Protein AF-V9W967-F1 (afdb_monomer_lite)

InterPro domains:
  IPR006480 Bacteriophage holin family [PF05105] (1-107)
  IPR006480 Bacteriophage holin family [TIGR01593] (2-116)

pLDDT: mean 87.38, std 14.36, range [38.62, 98.0]

Organism: NCBI:txid697284

Sequence (117 aa):
MFGGWPMLLQVLLVLVVVDYATGLMAAGTQGKLESNVGLKGIARKVFIFFIVAVAHQIDLILGNQHMIRDATLFFYVANELLSIIENGGRLGVPLSNVIKQAVGVLKGKSEGGNKNE

Foldseek 3Di:
DPPD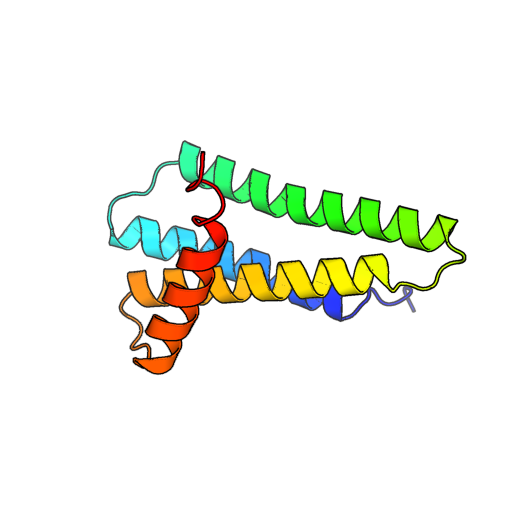DPPLVVLLVVLLVLLLVLVQVLCVVVVNDDPVVSVVSVVVSVVLVVVLVVQQVVCVVVVNPCPSSVVSSVVSSVVSVLSNVVSCVSVVNDDDPVNVVVSVVVVCVVPVPDDDD

Structure (mmCIF, N/CA/C/O backbone):
data_AF-V9W967-F1
#
_entry.id   AF-V9W967-F1
#
loop_
_atom_site.group_PDB
_atom_site.id
_atom_site.type_symbol
_atom_site.label_atom_id
_atom_site.label_alt_id
_atom_site.label_comp_id
_atom_site.label_asym_id
_atom_site.label_entity_id
_atom_site.label_seq_id
_atom_site.pdbx_PDB_ins_code
_atom_site.Cartn_x
_atom_site.Cartn_y
_atom_site.Cartn_z
_atom_site.occupancy
_atom_site.B_iso_or_equiv
_atom_site.auth_seq_id
_atom_site.auth_comp_id
_atom_site.auth_asym_id
_atom_site.auth_atom_id
_atom_site.pdbx_PDB_model_num
ATOM 1 N N . MET A 1 1 ? 5.145 -25.659 -18.500 1.00 39.34 1 MET A N 1
ATOM 2 C CA . MET A 1 1 ? 4.552 -25.207 -17.221 1.00 39.34 1 MET A CA 1
ATOM 3 C C . MET A 1 1 ? 4.378 -23.709 -17.365 1.00 39.34 1 MET A C 1
ATOM 5 O O . MET A 1 1 ? 5.351 -23.088 -17.772 1.00 39.34 1 MET A O 1
ATOM 9 N N . PHE A 1 2 ? 3.165 -23.162 -17.221 1.00 46.31 2 PHE A N 1
ATOM 10 C CA . PHE A 1 2 ? 2.896 -21.735 -17.466 1.00 46.31 2 PHE A CA 1
ATOM 11 C C . PHE A 1 2 ? 4.002 -20.878 -16.841 1.00 46.31 2 PHE A C 1
ATOM 13 O O . PHE A 1 2 ? 4.293 -21.059 -15.660 1.00 46.31 2 PHE A O 1
ATOM 20 N N . GLY A 1 3 ? 4.660 -20.042 -17.655 1.00 47.25 3 GLY A N 1
ATOM 21 C CA . GLY A 1 3 ? 5.761 -19.183 -17.222 1.00 47.25 3 GLY A CA 1
ATOM 22 C C . GLY A 1 3 ? 5.371 -18.479 -15.929 1.00 47.25 3 GLY A C 1
ATOM 23 O O . GLY A 1 3 ? 4.398 -17.725 -15.902 1.00 47.25 3 GLY A O 1
ATOM 24 N N . GLY A 1 4 ? 6.050 -18.844 -14.841 1.00 61.44 4 GLY A N 1
ATOM 25 C CA . GLY A 1 4 ? 5.648 -18.473 -13.493 1.00 61.44 4 GLY A CA 1
ATOM 26 C C . GLY A 1 4 ? 5.624 -16.960 -13.345 1.00 61.44 4 GLY A C 1
ATOM 27 O O . GLY A 1 4 ? 6.577 -16.276 -13.713 1.00 61.44 4 GLY A O 1
ATOM 28 N N . TRP A 1 5 ? 4.523 -16.437 -12.814 1.00 69.00 5 TRP A N 1
ATOM 29 C CA . TRP A 1 5 ? 4.432 -15.023 -12.474 1.00 69.00 5 TRP A CA 1
ATOM 30 C C . TRP A 1 5 ? 5.510 -14.685 -11.436 1.00 69.00 5 TRP A C 1
ATOM 32 O O . TRP A 1 5 ? 5.794 -15.529 -10.579 1.00 69.00 5 TRP A O 1
ATOM 42 N N . PRO A 1 6 ? 6.088 -13.469 -11.460 1.00 82.38 6 PRO A N 1
ATOM 43 C CA . PRO A 1 6 ? 7.054 -13.063 -10.448 1.00 82.38 6 PRO A CA 1
ATOM 44 C C . PRO A 1 6 ? 6.459 -13.240 -9.047 1.00 82.38 6 PRO A C 1
ATOM 46 O O . PRO A 1 6 ? 5.371 -12.733 -8.767 1.00 82.38 6 PRO A O 1
ATOM 49 N N . MET A 1 7 ? 7.174 -13.934 -8.157 1.00 89.31 7 MET A N 1
ATOM 50 C CA . MET A 1 7 ? 6.733 -14.172 -6.774 1.00 89.31 7 MET A CA 1
ATOM 51 C C . MET A 1 7 ? 6.345 -12.864 -6.069 1.00 89.31 7 MET A C 1
ATOM 53 O O . MET A 1 7 ? 5.350 -12.809 -5.354 1.00 89.31 7 MET A O 1
ATOM 57 N N . LEU A 1 8 ? 7.076 -11.781 -6.341 1.00 89.50 8 LEU A N 1
ATOM 58 C CA . LEU A 1 8 ? 6.824 -10.467 -5.758 1.00 89.50 8 LEU A CA 1
ATOM 59 C C . LEU A 1 8 ? 5.469 -9.864 -6.182 1.00 89.50 8 LEU A C 1
ATOM 61 O O . LEU A 1 8 ? 4.802 -9.218 -5.377 1.00 89.50 8 LEU A O 1
ATOM 65 N N . LEU A 1 9 ? 5.014 -10.133 -7.411 1.00 93.69 9 LEU A N 1
ATOM 66 C CA . LEU A 1 9 ? 3.692 -9.716 -7.887 1.00 93.69 9 LEU A CA 1
ATOM 67 C C . LEU A 1 9 ? 2.569 -10.502 -7.186 1.00 93.69 9 LEU A C 1
ATOM 69 O O . LEU A 1 9 ? 1.531 -9.928 -6.864 1.00 93.69 9 LEU A O 1
ATOM 73 N N . GLN A 1 10 ? 2.788 -11.791 -6.897 1.00 94.19 10 GLN A N 1
ATOM 74 C CA . GLN A 1 10 ? 1.845 -12.602 -6.114 1.00 94.19 10 GLN A CA 1
ATOM 75 C C . GLN A 1 10 ? 1.745 -12.107 -4.667 1.00 94.19 10 GLN A C 1
ATOM 77 O O . GLN A 1 10 ? 0.643 -11.966 -4.143 1.00 94.19 10 GLN A O 1
ATOM 82 N N . VAL A 1 11 ? 2.884 -11.791 -4.041 1.00 95.25 11 VAL A N 1
ATOM 83 C CA . VAL A 1 11 ? 2.924 -11.203 -2.693 1.00 95.25 11 VAL A CA 1
ATOM 84 C C . VAL A 1 11 ? 2.154 -9.886 -2.660 1.00 95.25 11 VAL A C 1
ATOM 86 O O . VAL A 1 11 ? 1.311 -9.702 -1.785 1.00 95.25 11 VAL A O 1
ATOM 89 N N . LEU A 1 12 ? 2.382 -8.997 -3.634 1.00 96.19 12 LEU A N 1
ATOM 90 C CA . LEU A 1 12 ? 1.647 -7.737 -3.718 1.00 96.19 12 LEU A CA 1
ATOM 91 C C . LEU A 1 12 ? 0.135 -7.968 -3.841 1.00 96.19 12 LEU A C 1
ATOM 93 O O . LEU A 1 12 ? -0.637 -7.309 -3.151 1.00 96.19 12 LEU A O 1
ATOM 97 N N . LEU A 1 13 ? -0.292 -8.922 -4.672 1.00 96.50 13 LEU A N 1
ATOM 98 C CA . LEU A 1 13 ? -1.709 -9.254 -4.822 1.00 96.50 13 LEU A CA 1
ATOM 99 C C . LEU A 1 13 ? -2.339 -9.713 -3.502 1.00 96.50 13 LEU A C 1
ATOM 101 O O . LEU A 1 13 ? -3.408 -9.225 -3.136 1.00 96.50 13 LEU A O 1
ATOM 105 N N . VAL A 1 14 ? -1.672 -10.611 -2.773 1.00 97.25 14 VAL A N 1
ATOM 106 C CA . VAL A 1 14 ? -2.148 -11.073 -1.461 1.00 97.25 14 VAL A CA 1
ATOM 107 C C . VAL A 1 14 ? -2.256 -9.904 -0.485 1.00 97.25 14 VAL A C 1
ATOM 109 O O . VAL A 1 14 ? -3.280 -9.764 0.181 1.00 97.25 14 VAL A O 1
ATOM 112 N N . LEU A 1 15 ? -1.242 -9.036 -0.428 1.00 97.31 15 LEU A N 1
ATOM 113 C CA . LEU A 1 15 ? -1.252 -7.878 0.466 1.00 97.31 15 LEU A CA 1
ATOM 114 C C . LEU A 1 15 ? -2.380 -6.901 0.141 1.00 97.31 15 LEU A C 1
ATOM 116 O O . LEU A 1 15 ? -3.080 -6.490 1.056 1.00 97.31 15 LEU A O 1
ATOM 120 N N . VAL A 1 16 ? -2.624 -6.600 -1.136 1.00 97.56 16 VAL A N 1
ATOM 121 C CA . VAL A 1 16 ? -3.740 -5.740 -1.560 1.00 97.56 16 VAL A CA 1
ATOM 122 C C . VAL A 1 16 ? -5.095 -6.303 -1.116 1.00 97.56 16 VAL A C 1
ATOM 124 O O . VAL A 1 16 ? -5.959 -5.557 -0.650 1.00 97.56 16 VAL A O 1
ATOM 127 N N . VAL A 1 17 ? -5.297 -7.619 -1.249 1.00 97.25 17 VAL A N 1
ATOM 128 C CA . VAL A 1 17 ? -6.546 -8.278 -0.831 1.00 97.25 17 VAL A CA 1
ATOM 129 C C . VAL A 1 17 ? -6.713 -8.213 0.687 1.00 97.25 17 VAL A C 1
ATOM 131 O O . VAL A 1 17 ? -7.787 -7.852 1.173 1.00 97.25 17 VAL A O 1
ATOM 134 N N . VAL A 1 18 ? -5.655 -8.528 1.439 1.00 97.69 18 VAL A N 1
ATOM 135 C CA . VAL A 1 18 ? -5.656 -8.455 2.907 1.00 97.69 18 VAL A CA 1
ATOM 136 C C . VAL A 1 18 ? -5.881 -7.020 3.380 1.00 97.69 18 VAL A C 1
ATOM 138 O O . VAL A 1 18 ? -6.683 -6.791 4.285 1.00 97.69 18 VAL A O 1
ATOM 141 N N . ASP A 1 19 ? -5.226 -6.044 2.761 1.00 96.75 19 ASP A N 1
ATOM 142 C CA . ASP A 1 19 ? -5.393 -4.636 3.096 1.00 96.75 19 ASP A CA 1
ATOM 143 C C . ASP A 1 19 ? -6.834 -4.174 2.885 1.00 96.75 19 ASP A C 1
ATOM 145 O O . ASP A 1 19 ? -7.440 -3.595 3.784 1.00 96.75 19 ASP A O 1
ATOM 149 N N . TYR A 1 20 ? -7.428 -4.501 1.737 1.00 95.19 20 TYR A N 1
ATOM 150 C CA . TYR A 1 20 ? -8.815 -4.141 1.470 1.00 95.19 20 TYR A CA 1
ATOM 151 C C . TYR A 1 20 ? -9.780 -4.794 2.470 1.00 95.19 20 TYR A C 1
ATOM 153 O O . TYR A 1 20 ? -10.647 -4.117 3.027 1.00 95.19 20 TYR A O 1
ATOM 161 N N . ALA A 1 21 ? -9.604 -6.088 2.756 1.00 95.94 21 ALA A N 1
ATOM 162 C CA . ALA A 1 21 ? -10.433 -6.800 3.725 1.00 95.94 21 ALA A CA 1
ATOM 163 C C . ALA A 1 21 ? -10.305 -6.204 5.138 1.00 95.94 21 ALA A C 1
ATOM 165 O O . ALA A 1 21 ? -11.312 -5.939 5.796 1.00 95.94 21 ALA A O 1
ATOM 166 N N . THR A 1 22 ? -9.078 -5.944 5.599 1.00 96.31 22 THR A N 1
ATOM 167 C CA . THR A 1 22 ? -8.826 -5.322 6.910 1.00 96.31 22 THR A CA 1
ATOM 168 C C . THR A 1 22 ? -9.335 -3.887 6.978 1.00 96.31 22 THR A C 1
ATOM 170 O O . THR A 1 22 ? -9.885 -3.492 8.005 1.00 96.31 22 THR A O 1
ATOM 173 N N . GLY A 1 23 ? -9.254 -3.131 5.883 1.00 94.75 23 GLY A N 1
ATOM 174 C CA . GLY A 1 23 ? -9.817 -1.790 5.768 1.00 94.75 23 GLY A CA 1
ATOM 175 C C . GLY A 1 23 ? -11.339 -1.778 5.882 1.00 94.75 23 GLY A C 1
ATOM 176 O O . GLY A 1 23 ? -11.893 -0.943 6.602 1.00 94.75 23 GLY A O 1
ATOM 177 N N . LEU A 1 24 ? -12.024 -2.733 5.241 1.00 94.88 24 LEU A N 1
ATOM 178 C CA . LEU A 1 24 ? -13.470 -2.909 5.393 1.00 94.88 24 LEU A CA 1
ATOM 179 C C . LEU A 1 24 ? -13.845 -3.307 6.822 1.00 94.88 24 LEU A C 1
ATOM 181 O O . LEU A 1 24 ? -14.744 -2.700 7.402 1.00 94.88 24 LEU A O 1
ATOM 185 N N . MET A 1 25 ? -13.138 -4.271 7.419 1.00 95.69 25 MET A N 1
ATOM 186 C CA . MET A 1 25 ? -13.369 -4.665 8.812 1.00 95.69 25 MET A CA 1
ATOM 187 C C . MET A 1 25 ? -13.208 -3.465 9.757 1.00 95.69 25 MET A C 1
ATOM 189 O O . MET A 1 25 ? -14.095 -3.198 10.566 1.00 95.69 25 MET A O 1
ATOM 193 N N . ALA A 1 26 ? -12.127 -2.695 9.611 1.00 95.69 26 ALA A N 1
ATOM 194 C CA . ALA A 1 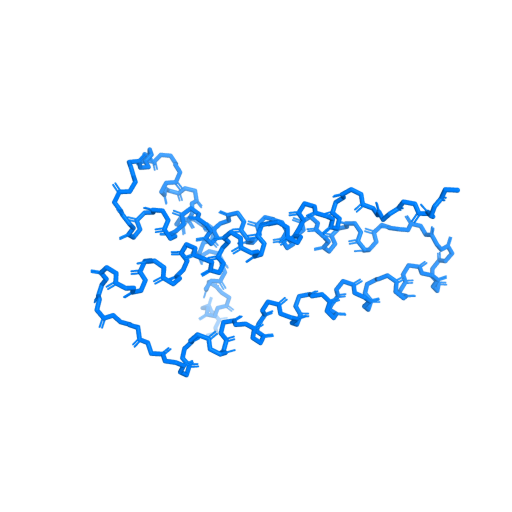26 ? -11.850 -1.517 10.431 1.00 95.69 26 ALA A CA 1
ATOM 195 C C . ALA A 1 26 ? -12.877 -0.389 10.235 1.00 95.69 26 ALA A C 1
ATOM 197 O O . ALA A 1 26 ? -13.207 0.329 11.178 1.00 95.69 26 ALA A O 1
ATOM 198 N N . ALA A 1 27 ? -13.385 -0.197 9.016 1.00 93.81 27 ALA A N 1
ATOM 199 C CA . ALA A 1 27 ? -14.464 0.753 8.760 1.00 93.81 27 ALA A CA 1
ATOM 200 C C . ALA A 1 27 ? -15.792 0.282 9.377 1.00 93.81 27 ALA A C 1
ATOM 202 O O . ALA A 1 27 ? -16.532 1.102 9.923 1.00 93.81 27 ALA A O 1
ATOM 203 N N . GLY A 1 28 ? -16.063 -1.027 9.345 1.00 94.69 28 GLY A N 1
ATOM 204 C CA . GLY A 1 28 ? -17.243 -1.656 9.942 1.00 94.69 28 GLY A CA 1
ATOM 205 C C . GLY A 1 28 ? -17.316 -1.495 11.446 1.00 94.69 28 GLY A C 1
ATOM 206 O O . GLY A 1 28 ? -18.322 -1.005 11.955 1.00 94.69 28 GLY A O 1
ATOM 207 N N . THR A 1 29 ? -16.234 -1.813 12.154 1.00 94.50 29 THR A N 1
ATOM 208 C CA . THR A 1 29 ? -16.180 -1.665 13.617 1.00 94.50 29 THR A CA 1
ATOM 209 C C . THR A 1 29 ? -16.318 -0.214 14.076 1.00 94.50 29 THR A C 1
ATOM 211 O O . THR A 1 29 ? -16.753 0.040 15.194 1.00 94.50 29 THR A O 1
ATOM 214 N N . GLN A 1 30 ? -15.986 0.748 13.211 1.00 92.94 30 GLN A N 1
ATOM 215 C CA . GLN A 1 30 ? -16.099 2.180 13.488 1.00 92.94 30 GLN A CA 1
ATOM 216 C C . GLN A 1 30 ? -17.428 2.797 13.022 1.00 92.94 30 GLN A C 1
ATOM 218 O O . GLN A 1 30 ? -17.602 4.005 13.169 1.00 92.94 30 GLN A O 1
ATOM 223 N N . GLY A 1 31 ? -18.338 2.015 12.426 1.00 91.19 31 GLY A N 1
ATOM 224 C CA . GLY A 1 31 ? -19.600 2.522 11.872 1.00 91.19 31 GLY A CA 1
ATOM 225 C C . GLY A 1 31 ? -19.429 3.452 10.664 1.00 91.19 31 GLY A C 1
ATOM 226 O O . GLY A 1 31 ? -20.322 4.233 10.359 1.00 91.19 31 GLY A O 1
ATOM 227 N N . LYS A 1 32 ? -18.280 3.393 9.979 1.00 89.44 32 LYS A N 1
ATOM 228 C CA . LYS A 1 32 ? -17.900 4.262 8.847 1.00 89.44 32 LYS A CA 1
ATOM 229 C C . LYS A 1 32 ? -17.922 3.522 7.506 1.00 89.44 32 LYS A C 1
ATOM 231 O O . LYS A 1 32 ? -17.143 3.836 6.605 1.00 89.44 32 LYS A O 1
ATOM 236 N N . LEU A 1 33 ? -18.753 2.488 7.383 1.00 88.88 33 LEU A N 1
ATOM 237 C CA . LEU A 1 33 ? -18.899 1.753 6.130 1.00 88.88 33 LEU A CA 1
ATOM 238 C C . LEU A 1 33 ? -19.724 2.563 5.139 1.00 88.88 33 LEU A C 1
ATOM 240 O O . LEU A 1 33 ? -20.945 2.617 5.224 1.00 88.88 33 LEU A O 1
ATOM 244 N N . GLU A 1 34 ? -19.037 3.138 4.160 1.00 91.38 34 GLU A N 1
ATOM 245 C CA . GLU A 1 34 ? -19.665 3.797 3.022 1.00 91.38 34 GLU A CA 1
ATOM 246 C C . GLU A 1 34 ? -19.202 3.145 1.717 1.00 91.38 34 GLU A C 1
ATOM 248 O O . GLU A 1 34 ? -18.003 3.008 1.454 1.00 91.38 34 GLU A O 1
ATOM 253 N N . SER A 1 35 ? -20.155 2.772 0.861 1.00 85.94 35 SER A N 1
ATOM 254 C CA . SER A 1 35 ? -19.887 2.125 -0.432 1.00 85.94 35 SER A CA 1
ATOM 255 C C . SER A 1 35 ? -19.019 2.990 -1.350 1.00 85.94 35 SER A C 1
ATOM 257 O O . SER A 1 35 ? -18.106 2.481 -1.998 1.00 85.94 35 SER A O 1
ATOM 259 N N . ASN A 1 36 ? -19.227 4.309 -1.341 1.00 89.69 36 ASN A N 1
ATOM 260 C CA . ASN A 1 36 ? -18.407 5.267 -2.084 1.00 89.69 36 ASN A CA 1
ATOM 261 C C . ASN A 1 36 ? -16.938 5.258 -1.636 1.00 89.69 36 ASN A C 1
ATOM 263 O O . ASN A 1 36 ? -16.037 5.405 -2.464 1.00 89.69 36 ASN A O 1
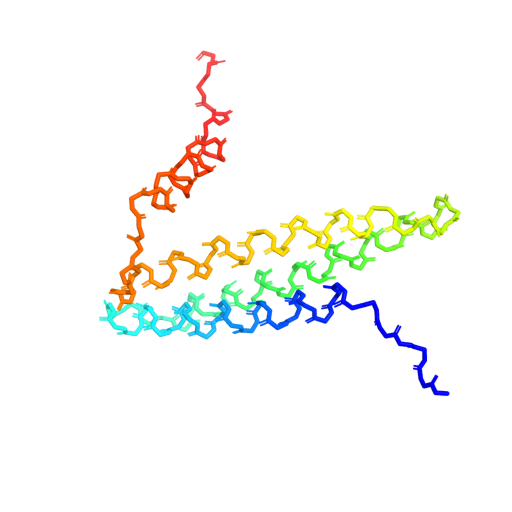ATOM 267 N N . VAL A 1 37 ? -16.679 5.071 -0.339 1.00 87.00 37 VAL A N 1
ATOM 268 C CA . VAL A 1 37 ? -15.317 4.962 0.202 1.00 87.00 37 VAL A CA 1
ATOM 269 C C . VAL A 1 37 ? -14.702 3.619 -0.195 1.00 87.00 37 VAL A C 1
ATOM 271 O O . VAL A 1 37 ? -13.560 3.587 -0.654 1.00 87.00 37 VAL A O 1
ATOM 274 N N . GLY A 1 38 ? -15.470 2.527 -0.115 1.00 88.19 38 GLY A N 1
ATOM 275 C CA . GLY A 1 38 ? -15.035 1.194 -0.540 1.00 88.19 38 GLY A CA 1
ATOM 276 C C . GLY A 1 38 ? -14.666 1.118 -2.027 1.00 88.19 38 GLY A C 1
ATOM 277 O O . GLY A 1 38 ? -13.605 0.595 -2.366 1.00 88.19 38 GLY A O 1
ATOM 278 N N . LEU A 1 39 ? -15.489 1.697 -2.908 1.00 90.62 39 LEU A N 1
ATOM 279 C 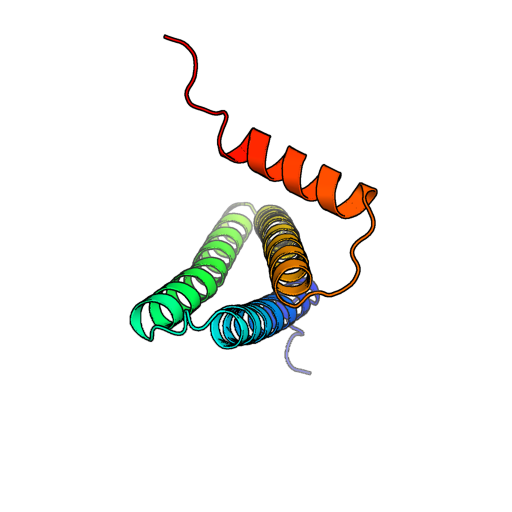CA . LEU A 1 39 ? -15.229 1.762 -4.352 1.00 90.62 39 LEU A CA 1
ATOM 280 C C . LEU A 1 39 ? -13.973 2.576 -4.672 1.00 90.62 39 LEU A C 1
ATOM 282 O O . LEU A 1 39 ? -13.140 2.140 -5.466 1.00 90.62 39 LEU A O 1
ATOM 286 N N . LYS A 1 40 ? -13.792 3.730 -4.015 1.00 91.12 40 LYS A N 1
ATOM 287 C CA . LYS A 1 40 ? -12.553 4.515 -4.129 1.00 91.12 40 LYS A CA 1
ATOM 288 C C . LYS A 1 40 ? -11.337 3.718 -3.654 1.00 91.12 40 LYS A C 1
ATOM 290 O O . LYS A 1 40 ? -10.275 3.824 -4.264 1.00 91.12 40 LYS A O 1
ATOM 295 N N . GLY A 1 41 ? -11.492 2.914 -2.601 1.00 90.88 41 GLY A N 1
ATOM 296 C CA . GLY A 1 41 ? -10.470 1.985 -2.123 1.00 90.88 41 GLY A CA 1
ATOM 297 C C . GLY A 1 41 ? -10.051 0.997 -3.209 1.00 90.88 41 GLY A C 1
ATOM 298 O O . GLY A 1 41 ? -8.879 0.964 -3.576 1.00 90.88 41 GLY A O 1
ATOM 299 N N . ILE A 1 42 ? -11.009 0.271 -3.792 1.00 92.56 42 ILE A N 1
ATOM 300 C CA . ILE A 1 42 ? -10.744 -0.686 -4.880 1.00 92.56 42 ILE A CA 1
ATOM 301 C C . ILE A 1 42 ? -10.077 0.008 -6.071 1.00 92.56 42 ILE A C 1
ATOM 303 O O . ILE A 1 42 ? -9.067 -0.481 -6.570 1.00 92.56 42 ILE A O 1
ATOM 307 N N . ALA A 1 43 ? -10.590 1.164 -6.504 1.00 95.56 43 ALA A N 1
ATOM 308 C CA . ALA A 1 43 ? -10.028 1.900 -7.636 1.00 95.56 43 ALA A CA 1
ATOM 309 C C . ALA A 1 43 ? -8.544 2.245 -7.421 1.00 95.56 43 ALA A C 1
ATOM 311 O O . ALA A 1 43 ? -7.729 2.055 -8.323 1.00 95.56 43 ALA A O 1
ATOM 312 N N . ARG A 1 44 ? -8.170 2.678 -6.207 1.00 93.50 44 ARG A N 1
ATOM 313 C CA . ARG A 1 44 ? -6.766 2.933 -5.846 1.00 93.50 44 ARG A CA 1
ATOM 314 C C . ARG A 1 44 ? -5.919 1.664 -5.923 1.00 93.50 44 ARG A C 1
ATOM 316 O O . ARG A 1 44 ? -4.823 1.715 -6.470 1.00 93.50 44 ARG A O 1
ATOM 323 N N . LYS A 1 45 ? -6.426 0.533 -5.426 1.00 94.75 45 LYS A N 1
ATOM 324 C CA . LYS A 1 45 ? -5.711 -0.753 -5.466 1.00 94.75 45 LYS A CA 1
ATOM 325 C C . LYS A 1 45 ? -5.527 -1.284 -6.885 1.00 94.75 45 LYS A C 1
ATOM 327 O O . LYS A 1 45 ? -4.458 -1.778 -7.210 1.00 94.75 45 LYS A O 1
ATOM 332 N N . VAL A 1 46 ? -6.522 -1.130 -7.758 1.00 96.62 46 VAL A N 1
ATOM 333 C CA . VAL A 1 46 ? -6.392 -1.477 -9.184 1.00 96.62 46 VAL A CA 1
ATOM 334 C C . VAL A 1 46 ? -5.335 -0.600 -9.860 1.00 96.62 46 VAL A C 1
ATOM 336 O O . VAL A 1 46 ? -4.506 -1.102 -10.618 1.00 96.62 46 VAL A O 1
ATOM 339 N N . PHE A 1 47 ? -5.306 0.695 -9.536 1.00 97.50 47 PHE A N 1
ATOM 340 C CA . PHE A 1 47 ? -4.340 1.633 -10.106 1.00 97.50 47 PHE A CA 1
ATOM 341 C C . PHE A 1 47 ? -2.880 1.275 -9.780 1.00 97.50 47 PHE A C 1
ATOM 343 O O . PHE A 1 47 ? -2.004 1.479 -10.617 1.00 97.50 47 PHE A O 1
ATOM 350 N N . ILE A 1 48 ? -2.615 0.661 -8.620 1.00 97.12 48 ILE A N 1
ATOM 351 C CA . ILE A 1 48 ? -1.288 0.122 -8.272 1.00 97.12 48 ILE A CA 1
ATOM 352 C C . ILE A 1 48 ? -0.793 -0.856 -9.346 1.00 97.12 48 ILE A C 1
ATOM 354 O O . ILE A 1 48 ? 0.340 -0.744 -9.814 1.00 97.12 48 ILE A O 1
ATOM 358 N N . PHE A 1 49 ? -1.645 -1.782 -9.793 1.00 96.62 49 PHE A N 1
ATOM 359 C CA . PHE A 1 49 ? -1.265 -2.757 -10.818 1.00 96.62 49 PHE A CA 1
ATOM 360 C C . PHE A 1 49 ? -1.056 -2.115 -12.189 1.00 96.62 49 PHE A C 1
ATOM 362 O O . PHE A 1 49 ? -0.205 -2.578 -12.945 1.00 96.62 49 PHE A O 1
ATOM 369 N N . PHE A 1 50 ? -1.762 -1.024 -12.502 1.00 98.00 50 PHE A N 1
ATOM 370 C CA . PHE A 1 50 ? -1.479 -0.250 -13.712 1.00 98.00 50 PHE A CA 1
ATOM 371 C C . PHE A 1 50 ? -0.098 0.399 -13.658 1.00 98.00 50 PHE A C 1
ATOM 373 O O . PHE A 1 50 ? 0.637 0.332 -14.640 1.00 98.00 50 PHE A O 1
ATOM 380 N N . ILE A 1 51 ? 0.303 0.948 -12.511 1.00 98.00 51 ILE A N 1
ATOM 381 C CA . ILE A 1 51 ? 1.646 1.516 -12.344 1.00 98.00 51 ILE A CA 1
ATOM 382 C C . ILE A 1 51 ? 2.713 0.424 -12.472 1.00 98.00 51 ILE A C 1
ATOM 384 O O . ILE A 1 51 ? 3.694 0.613 -13.187 1.00 98.00 51 ILE A O 1
ATOM 388 N N . VAL A 1 52 ? 2.503 -0.745 -11.861 1.00 96.62 52 VAL A N 1
ATOM 389 C CA . VAL A 1 52 ? 3.408 -1.899 -12.010 1.00 96.62 52 VAL A CA 1
ATOM 390 C C . VAL A 1 52 ? 3.493 -2.363 -13.469 1.00 96.62 52 VAL A C 1
ATOM 392 O O . VAL A 1 52 ? 4.580 -2.687 -13.947 1.00 96.62 52 VAL A O 1
ATOM 395 N N . ALA A 1 53 ? 2.376 -2.369 -14.201 1.00 95.94 53 ALA A N 1
ATOM 396 C CA . ALA A 1 53 ? 2.361 -2.713 -15.619 1.00 95.94 53 ALA A CA 1
ATOM 397 C C . ALA A 1 53 ? 3.168 -1.706 -16.454 1.00 95.94 53 ALA A C 1
ATOM 399 O O . ALA A 1 53 ? 3.974 -2.119 -17.284 1.00 95.94 53 ALA A O 1
ATOM 400 N N . VAL A 1 54 ? 3.014 -0.402 -16.199 1.00 97.69 54 VAL A N 1
ATOM 401 C CA . VAL A 1 54 ? 3.809 0.650 -16.855 1.00 97.69 54 VAL A CA 1
ATOM 402 C C . VAL A 1 54 ? 5.295 0.511 -16.514 1.00 97.69 54 VAL A C 1
ATOM 404 O O . VAL A 1 54 ? 6.128 0.548 -17.415 1.00 97.69 54 VAL A O 1
ATOM 407 N N . ALA A 1 55 ? 5.639 0.272 -15.246 1.00 96.06 55 ALA A N 1
ATOM 408 C CA . ALA A 1 55 ? 7.014 0.021 -14.811 1.00 96.06 55 ALA A CA 1
ATOM 409 C C . ALA A 1 55 ? 7.637 -1.177 -15.544 1.00 96.06 55 ALA A C 1
ATOM 411 O O . ALA A 1 55 ? 8.783 -1.115 -15.985 1.00 96.06 55 ALA A O 1
ATOM 412 N N . HIS A 1 56 ? 6.856 -2.240 -15.751 1.00 94.69 56 HIS A N 1
ATOM 413 C CA . HIS A 1 56 ? 7.298 -3.380 -16.541 1.00 94.69 56 HIS A CA 1
ATOM 414 C C . HIS A 1 56 ? 7.548 -3.019 -18.014 1.00 94.69 56 HIS A C 1
ATOM 416 O O . HIS A 1 56 ? 8.548 -3.466 -18.571 1.00 94.69 56 HIS A O 1
ATOM 422 N N . GLN A 1 57 ? 6.700 -2.192 -18.636 1.00 95.75 57 GLN A N 1
ATOM 423 C CA . GLN A 1 57 ? 6.939 -1.713 -20.006 1.00 95.75 57 GLN A CA 1
ATOM 424 C C . GLN A 1 57 ? 8.226 -0.886 -20.106 1.00 95.75 57 GLN A C 1
ATOM 426 O O . GLN A 1 57 ? 8.981 -1.039 -21.064 1.00 95.75 57 GLN A O 1
ATOM 431 N N . ILE A 1 58 ? 8.514 -0.057 -19.100 1.00 95.88 58 ILE A N 1
ATOM 432 C CA . ILE A 1 58 ? 9.761 0.716 -19.037 1.00 95.88 58 ILE A CA 1
ATOM 433 C C . ILE A 1 58 ? 10.971 -0.222 -18.989 1.00 95.88 58 ILE A C 1
ATOM 435 O O . ILE A 1 58 ? 11.910 -0.034 -19.759 1.00 95.88 58 ILE A O 1
ATOM 439 N N . ASP A 1 59 ? 10.941 -1.266 -18.155 1.00 93.94 59 ASP A N 1
ATOM 440 C CA . ASP A 1 59 ? 12.029 -2.250 -18.115 1.00 93.94 59 ASP A CA 1
ATOM 441 C C . ASP A 1 59 ? 12.261 -2.918 -19.472 1.00 93.94 59 ASP A C 1
ATOM 443 O O . ASP A 1 59 ? 13.412 -3.120 -19.849 1.00 93.94 59 ASP A O 1
ATOM 447 N N . LEU A 1 60 ? 11.198 -3.247 -20.218 1.00 93.75 60 LEU A N 1
ATOM 448 C CA . LEU A 1 60 ? 11.322 -3.851 -21.550 1.00 93.75 60 LEU A CA 1
ATOM 449 C C . LEU A 1 60 ? 12.053 -2.919 -22.525 1.00 93.75 60 LEU A C 1
ATOM 451 O O . LEU A 1 60 ? 12.920 -3.377 -23.268 1.00 93.75 60 LEU A O 1
ATOM 455 N N . ILE A 1 61 ? 11.759 -1.617 -22.478 1.00 94.00 61 ILE A N 1
ATOM 456 C CA . ILE A 1 61 ? 12.432 -0.599 -23.300 1.00 94.00 61 ILE A CA 1
ATOM 457 C C . ILE A 1 61 ? 13.913 -0.468 -22.911 1.00 94.00 61 ILE A C 1
ATOM 459 O O . ILE A 1 61 ? 14.766 -0.292 -23.777 1.00 94.00 61 ILE A O 1
ATOM 463 N N . LEU A 1 62 ? 14.237 -0.599 -21.623 1.00 91.38 62 LEU A N 1
ATOM 464 C CA . LEU A 1 62 ? 15.598 -0.472 -21.085 1.00 91.38 62 LEU A CA 1
ATOM 465 C C . LEU A 1 62 ? 16.459 -1.743 -21.232 1.00 91.38 62 LEU A C 1
ATOM 467 O O . LEU A 1 62 ? 17.531 -1.833 -20.636 1.00 91.38 62 LEU A O 1
ATOM 471 N N . GLY A 1 63 ? 16.018 -2.734 -22.010 1.00 88.50 63 GLY A N 1
ATOM 472 C CA . GLY A 1 63 ? 16.758 -3.987 -22.200 1.00 88.50 63 GLY A CA 1
ATOM 473 C C . GLY A 1 63 ? 16.427 -5.070 -21.168 1.00 88.50 63 GLY A C 1
ATOM 474 O O . GLY A 1 63 ? 17.278 -5.894 -20.840 1.00 88.50 63 GLY A O 1
ATOM 475 N N . ASN A 1 64 ? 15.189 -5.065 -20.668 1.00 78.56 64 ASN A N 1
ATOM 476 C CA . ASN A 1 64 ? 14.557 -6.086 -19.829 1.00 78.56 64 ASN A CA 1
ATOM 477 C C . ASN A 1 64 ? 15.280 -6.389 -18.502 1.00 78.56 64 ASN A C 1
ATOM 479 O O . ASN A 1 64 ? 15.414 -7.542 -18.099 1.00 78.56 64 ASN A O 1
ATOM 483 N N . GLN A 1 65 ? 15.728 -5.345 -17.800 1.00 80.00 65 GLN A N 1
ATOM 484 C CA . GLN A 1 65 ? 16.482 -5.480 -16.544 1.00 80.00 65 GLN A CA 1
ATOM 485 C C . GLN A 1 65 ? 15.609 -5.733 -15.300 1.00 80.00 65 GLN A C 1
ATOM 487 O O . GLN A 1 65 ? 16.151 -5.904 -14.214 1.00 80.00 65 GLN A O 1
ATOM 492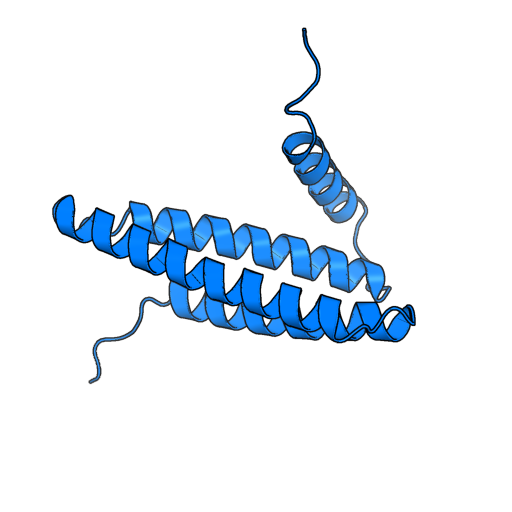 N N . HIS A 1 66 ? 14.274 -5.739 -15.431 1.00 87.12 66 HIS A N 1
ATOM 493 C CA . HIS A 1 66 ? 13.278 -5.928 -14.353 1.00 87.12 66 HIS A CA 1
ATOM 494 C C . HIS A 1 66 ? 13.405 -5.001 -13.121 1.00 87.12 66 HIS A C 1
ATOM 496 O O . HIS A 1 66 ? 12.612 -5.103 -12.183 1.00 87.12 66 HIS A O 1
ATOM 502 N N . MET A 1 67 ? 14.376 -4.089 -13.117 1.00 92.06 67 MET A N 1
ATOM 503 C CA . MET A 1 67 ? 14.762 -3.278 -11.972 1.00 92.06 67 MET A CA 1
ATOM 504 C C . MET A 1 67 ? 13.668 -2.280 -11.596 1.00 92.06 67 MET A C 1
ATOM 506 O O . MET A 1 67 ? 13.361 -2.123 -10.415 1.00 92.06 67 MET A O 1
ATOM 510 N N . ILE A 1 68 ? 13.059 -1.618 -12.584 1.00 94.88 68 ILE A N 1
ATOM 511 C CA . ILE A 1 68 ? 12.031 -0.601 -12.346 1.00 94.88 68 ILE A CA 1
ATOM 512 C C . ILE A 1 68 ? 10.745 -1.262 -11.841 1.00 94.88 68 ILE A C 1
ATOM 514 O O . ILE A 1 68 ? 10.156 -0.797 -10.861 1.00 94.88 68 ILE A O 1
ATOM 518 N N . ARG A 1 69 ? 10.327 -2.378 -12.449 1.00 95.06 69 ARG A N 1
ATOM 519 C CA . ARG A 1 69 ? 9.186 -3.188 -12.009 1.00 95.06 69 ARG A CA 1
ATOM 520 C C . ARG A 1 69 ? 9.385 -3.678 -10.584 1.00 95.06 69 ARG A C 1
ATOM 522 O O . ARG A 1 69 ? 8.474 -3.523 -9.775 1.00 95.06 69 ARG A O 1
ATOM 529 N N . ASP A 1 70 ? 10.541 -4.252 -10.265 1.00 94.56 70 ASP A N 1
ATOM 530 C CA . ASP A 1 70 ? 10.775 -4.839 -8.945 1.00 94.56 70 ASP A CA 1
ATOM 531 C C . ASP A 1 70 ? 10.864 -3.755 -7.864 1.00 94.56 70 ASP A C 1
ATOM 533 O O . ASP A 1 70 ? 10.236 -3.894 -6.816 1.00 94.56 70 ASP A O 1
ATOM 537 N N . ALA A 1 71 ? 11.520 -2.623 -8.139 1.00 95.69 71 ALA A N 1
ATOM 538 C CA . ALA A 1 71 ? 11.505 -1.464 -7.245 1.00 95.69 71 ALA A CA 1
ATOM 539 C C . ALA A 1 71 ? 10.077 -0.940 -7.003 1.00 95.69 71 ALA A C 1
ATOM 541 O O . ALA A 1 71 ? 9.689 -0.682 -5.862 1.00 95.69 71 ALA A O 1
ATOM 542 N N . THR A 1 72 ? 9.268 -0.845 -8.063 1.00 96.88 72 THR A N 1
ATOM 543 C CA . THR A 1 72 ? 7.855 -0.439 -7.978 1.00 96.88 72 THR A CA 1
ATOM 544 C C . THR A 1 72 ? 7.042 -1.427 -7.141 1.00 96.88 72 THR A C 1
ATOM 546 O O . THR A 1 72 ? 6.258 -1.026 -6.282 1.00 96.88 72 THR A O 1
ATOM 549 N N . LEU A 1 73 ? 7.247 -2.729 -7.346 1.00 96.38 73 LEU A N 1
ATOM 550 C CA . LEU A 1 73 ? 6.594 -3.777 -6.569 1.00 96.38 73 LEU A CA 1
ATOM 551 C C . LEU A 1 73 ? 6.970 -3.698 -5.085 1.00 96.38 73 LEU A C 1
ATOM 553 O O . LEU A 1 73 ? 6.077 -3.716 -4.243 1.00 96.38 73 LEU A O 1
ATOM 557 N N . PHE A 1 74 ? 8.257 -3.564 -4.752 1.00 96.00 74 PHE A N 1
ATOM 558 C CA . PHE A 1 74 ? 8.705 -3.416 -3.364 1.00 96.00 74 PHE A CA 1
ATOM 559 C C . PHE A 1 74 ? 8.126 -2.167 -2.702 1.00 96.00 74 PHE A C 1
ATOM 561 O O . PHE A 1 74 ? 7.687 -2.231 -1.552 1.00 96.00 74 PHE A O 1
ATOM 568 N N . PHE A 1 75 ? 8.072 -1.050 -3.431 1.00 95.44 75 PHE A N 1
ATOM 569 C CA . PHE A 1 75 ? 7.442 0.171 -2.949 1.00 95.44 75 PHE A CA 1
ATOM 570 C C . PHE A 1 75 ? 5.976 -0.073 -2.581 1.00 95.44 75 PHE A C 1
ATOM 572 O O . PHE A 1 75 ? 5.549 0.268 -1.478 1.00 95.44 75 PHE A O 1
ATOM 579 N N . TYR A 1 76 ? 5.195 -0.705 -3.459 1.00 96.44 76 TYR A N 1
ATOM 580 C CA . TYR A 1 76 ? 3.791 -0.976 -3.156 1.00 96.44 76 TYR A CA 1
ATOM 581 C C . TYR A 1 76 ? 3.595 -2.040 -2.081 1.00 96.44 76 TYR A C 1
ATOM 583 O O . TYR A 1 76 ? 2.721 -1.867 -1.243 1.00 96.44 76 TYR A O 1
ATOM 591 N N . VAL A 1 77 ? 4.443 -3.066 -2.009 1.00 96.31 77 VAL A N 1
ATOM 592 C CA . VAL A 1 77 ? 4.437 -4.025 -0.893 1.00 96.31 77 VAL A CA 1
ATOM 593 C C . VAL A 1 77 ? 4.605 -3.298 0.443 1.00 96.31 77 VAL A C 1
ATOM 595 O O . VAL A 1 77 ? 3.831 -3.536 1.367 1.00 96.31 77 VAL A O 1
ATOM 598 N N . ALA A 1 78 ? 5.557 -2.365 0.543 1.00 93.69 78 ALA A N 1
ATOM 599 C CA . ALA A 1 78 ? 5.746 -1.569 1.753 1.00 93.69 78 ALA A CA 1
ATOM 600 C C . ALA A 1 78 ? 4.523 -0.687 2.075 1.00 93.69 78 ALA A C 1
ATOM 602 O O . ALA A 1 78 ? 4.129 -0.597 3.238 1.00 93.69 78 ALA A O 1
ATOM 603 N N . ASN A 1 79 ? 3.893 -0.081 1.062 1.00 93.12 79 ASN A N 1
ATOM 604 C CA . ASN A 1 79 ? 2.676 0.719 1.248 1.00 93.12 79 ASN A CA 1
ATOM 605 C C . ASN A 1 79 ? 1.493 -0.122 1.752 1.00 93.12 79 ASN A C 1
ATOM 607 O O . ASN A 1 79 ? 0.797 0.289 2.679 1.00 93.12 79 ASN A O 1
ATOM 611 N N . GLU A 1 80 ? 1.275 -1.304 1.175 1.00 95.38 80 GLU A N 1
ATOM 612 C CA . GLU A 1 80 ? 0.202 -2.207 1.598 1.00 95.38 80 GLU A CA 1
ATOM 613 C C . GLU A 1 80 ? 0.444 -2.739 3.016 1.00 95.38 80 GLU A C 1
ATOM 615 O O . GLU A 1 80 ? -0.474 -2.761 3.831 1.00 95.38 80 GLU A O 1
ATOM 620 N N . LEU A 1 81 ? 1.691 -3.079 3.363 1.00 93.88 81 LEU A N 1
ATOM 621 C CA . LEU A 1 81 ? 2.054 -3.466 4.730 1.00 93.88 81 LEU A CA 1
ATOM 622 C C . LEU A 1 81 ? 1.779 -2.349 5.743 1.00 93.88 81 LEU A C 1
ATOM 624 O O . LEU A 1 81 ? 1.249 -2.622 6.821 1.00 93.88 81 LEU A O 1
ATOM 628 N N . LEU A 1 82 ? 2.110 -1.099 5.405 1.00 92.88 82 LEU A N 1
ATOM 629 C CA . LEU A 1 82 ? 1.830 0.052 6.263 1.00 92.88 82 LEU A CA 1
ATOM 630 C C . LEU A 1 82 ? 0.321 0.204 6.503 1.00 92.88 82 LEU A C 1
ATOM 632 O O . LEU A 1 82 ? -0.116 0.337 7.645 1.00 92.88 82 LEU A O 1
ATOM 636 N N . SER A 1 83 ? -0.473 0.114 5.436 1.00 93.31 83 SER A N 1
ATOM 637 C CA . SER A 1 83 ? -1.932 0.221 5.496 1.00 93.31 83 SER A CA 1
ATOM 638 C C . SER A 1 83 ? -2.563 -0.911 6.327 1.00 93.31 83 SER A C 1
ATOM 640 O O . SER A 1 83 ? -3.416 -0.653 7.181 1.00 93.31 83 SER A O 1
ATOM 642 N N . ILE A 1 84 ? -2.062 -2.148 6.207 1.00 95.25 84 ILE A N 1
ATOM 643 C CA . ILE A 1 84 ? -2.508 -3.285 7.030 1.00 95.25 84 ILE A CA 1
ATOM 644 C C . ILE A 1 84 ? -2.223 -3.036 8.515 1.00 95.25 84 ILE A C 1
ATOM 646 O O . ILE A 1 84 ? -3.089 -3.283 9.358 1.00 95.25 84 ILE A O 1
ATOM 650 N N . ILE A 1 85 ? -1.031 -2.532 8.854 1.00 94.38 85 ILE A N 1
ATOM 651 C CA . ILE A 1 85 ? -0.666 -2.201 10.241 1.00 94.38 85 ILE A CA 1
ATOM 652 C C . ILE A 1 85 ? -1.633 -1.156 10.809 1.00 94.38 85 ILE A C 1
ATOM 654 O O . ILE A 1 85 ? -2.105 -1.290 11.939 1.00 94.38 85 ILE A O 1
ATOM 658 N N . GLU A 1 86 ? -1.978 -0.137 10.026 1.00 91.69 86 GLU A N 1
ATOM 659 C CA . GLU A 1 86 ? -2.935 0.891 10.436 1.00 91.69 86 GLU A CA 1
ATOM 660 C C . GLU A 1 86 ? -4.338 0.328 10.663 1.00 91.69 86 GLU A C 1
ATOM 662 O O . GLU A 1 86 ? -4.966 0.623 11.686 1.00 91.69 86 GLU A O 1
ATOM 667 N N . ASN A 1 87 ? -4.823 -0.514 9.749 1.00 94.75 87 ASN A N 1
ATOM 668 C CA . ASN A 1 87 ? -6.116 -1.176 9.891 1.00 94.75 87 ASN A CA 1
ATOM 669 C C . ASN A 1 87 ? -6.136 -2.100 11.118 1.00 94.75 87 ASN A C 1
ATOM 671 O O . ASN A 1 87 ? -7.103 -2.078 11.878 1.00 94.75 87 ASN A O 1
ATOM 675 N N . GLY A 1 88 ? -5.048 -2.830 11.385 1.00 94.75 88 GLY A N 1
ATOM 676 C CA . GLY A 1 88 ? -4.877 -3.615 12.609 1.00 94.75 88 GLY A CA 1
ATOM 677 C C . GLY A 1 88 ? -4.969 -2.755 13.872 1.00 94.75 88 GLY A C 1
ATOM 678 O O . GLY A 1 88 ? -5.702 -3.093 14.801 1.00 94.75 88 GLY A O 1
ATOM 679 N N . GLY A 1 89 ? -4.310 -1.594 13.885 1.00 93.06 89 GLY A N 1
ATOM 680 C CA . GLY A 1 89 ? -4.418 -0.631 14.983 1.00 93.06 89 GLY A CA 1
ATOM 681 C C . GLY A 1 89 ? -5.849 -0.120 15.190 1.00 93.06 89 GLY A C 1
ATOM 682 O O . GLY A 1 89 ? -6.315 -0.036 16.325 1.00 93.06 89 GLY A O 1
ATOM 683 N N . ARG A 1 90 ? -6.581 0.158 14.102 1.00 93.50 90 ARG A N 1
ATOM 684 C CA . ARG A 1 90 ? -8.003 0.557 14.139 1.00 93.50 90 ARG A CA 1
ATOM 685 C C . ARG A 1 90 ? -8.929 -0.550 14.644 1.00 93.50 90 ARG A C 1
ATOM 687 O O . ARG A 1 90 ? -9.968 -0.239 15.218 1.00 93.50 90 ARG A O 1
ATOM 694 N N . LEU A 1 91 ? -8.553 -1.810 14.434 1.00 95.19 91 LEU A N 1
ATOM 695 C CA . LEU A 1 91 ? -9.254 -2.998 14.927 1.00 95.19 91 LEU A CA 1
ATOM 696 C C . LEU A 1 91 ? -8.900 -3.355 16.380 1.00 95.19 91 LEU A C 1
ATOM 698 O O . LEU A 1 91 ? -9.480 -4.285 16.930 1.00 95.19 91 LEU A O 1
ATOM 702 N N . GLY A 1 92 ? -7.971 -2.630 17.012 1.00 92.06 92 GLY A N 1
ATOM 703 C CA . GLY A 1 92 ? -7.551 -2.889 18.391 1.00 92.06 92 GLY A CA 1
ATOM 704 C C . GLY A 1 92 ? -6.502 -3.995 18.534 1.00 92.06 92 GLY A C 1
ATOM 705 O O . GLY A 1 92 ? -6.256 -4.454 19.648 1.00 92.06 92 GLY A O 1
ATOM 706 N N . VAL A 1 93 ? -5.852 -4.412 17.439 1.00 93.81 93 VAL A N 1
ATOM 707 C CA . VAL A 1 93 ? -4.713 -5.337 17.506 1.00 93.81 93 VAL A CA 1
ATOM 708 C C . VAL A 1 93 ? -3.588 -4.669 18.310 1.00 93.81 93 VAL A C 1
ATOM 710 O O . VAL A 1 93 ? -3.232 -3.520 18.022 1.00 93.81 93 VAL A O 1
ATOM 713 N N . PRO A 1 94 ? -3.011 -5.341 19.324 1.00 90.12 94 PRO A N 1
ATOM 714 C CA . PRO A 1 94 ? -1.959 -4.757 20.143 1.00 90.12 94 PRO A CA 1
ATOM 715 C C . PRO A 1 94 ? -0.687 -4.548 19.312 1.00 90.12 94 PRO A C 1
ATOM 717 O O . PRO A 1 94 ? 0.067 -5.478 19.042 1.00 90.12 94 PRO A O 1
ATOM 720 N N . LEU A 1 95 ? -0.443 -3.300 18.913 1.00 89.25 95 LEU A N 1
ATOM 721 C CA . LEU A 1 95 ? 0.787 -2.883 18.238 1.00 89.25 95 LEU A CA 1
ATOM 722 C C . LEU A 1 95 ? 1.787 -2.330 19.255 1.00 89.25 95 LEU A C 1
ATOM 724 O O . LEU A 1 95 ? 1.430 -1.493 20.093 1.00 89.25 95 LEU A O 1
ATOM 728 N N . SER A 1 96 ? 3.050 -2.745 19.147 1.00 89.25 96 SER A N 1
ATOM 729 C CA . SER A 1 96 ? 4.130 -2.206 19.975 1.00 89.25 96 SER A CA 1
ATOM 730 C C . SER A 1 96 ? 4.352 -0.712 19.700 1.00 89.25 96 SER A C 1
ATOM 732 O O . SER A 1 96 ? 4.094 -0.212 18.601 1.00 89.25 96 SER A O 1
ATOM 734 N N . ASN A 1 97 ? 4.866 0.017 20.695 1.00 86.00 97 ASN A N 1
ATOM 735 C CA . ASN A 1 97 ? 5.148 1.451 20.554 1.00 86.00 97 ASN A CA 1
ATOM 736 C C . ASN A 1 97 ? 6.140 1.743 19.418 1.00 86.00 97 ASN A C 1
ATOM 738 O O . ASN A 1 97 ? 6.011 2.765 18.752 1.00 86.00 97 ASN A O 1
ATOM 742 N N . VAL A 1 98 ? 7.069 0.819 19.152 1.00 87.00 98 VAL A N 1
ATOM 743 C CA . VAL A 1 98 ? 8.035 0.920 18.048 1.00 87.00 98 VAL A CA 1
ATOM 744 C C . VAL A 1 98 ? 7.322 0.955 16.696 1.00 87.00 98 VAL A C 1
ATOM 746 O O . VAL A 1 98 ? 7.602 1.830 15.882 1.00 87.00 98 VAL A O 1
ATOM 749 N N . ILE A 1 99 ? 6.353 0.059 16.471 1.00 86.44 99 ILE A N 1
ATOM 750 C CA . ILE A 1 99 ? 5.591 0.011 15.213 1.00 86.44 99 ILE A CA 1
ATOM 751 C C . ILE A 1 99 ? 4.766 1.289 15.043 1.00 86.44 99 ILE A C 1
ATOM 753 O O . ILE A 1 99 ? 4.783 1.898 13.976 1.00 86.44 99 ILE A O 1
ATOM 757 N N . LYS A 1 100 ? 4.090 1.741 16.108 1.00 84.12 100 LYS A N 1
ATOM 758 C CA . LYS A 1 100 ? 3.292 2.978 16.075 1.00 84.12 100 LYS A CA 1
ATOM 759 C C . LYS A 1 100 ? 4.145 4.205 15.744 1.00 84.12 100 LYS A C 1
ATOM 761 O O . LYS A 1 100 ? 3.736 5.030 14.932 1.00 84.12 100 LYS A O 1
ATOM 766 N N . GLN A 1 101 ? 5.330 4.316 16.347 1.00 85.62 101 GLN A N 1
ATOM 767 C CA . GLN A 1 101 ? 6.263 5.411 16.075 1.00 85.62 101 GLN A CA 1
ATOM 768 C C . GLN A 1 101 ? 6.809 5.352 14.648 1.00 85.62 101 GLN A C 1
ATOM 770 O O . GLN A 1 101 ? 6.810 6.373 13.966 1.00 85.62 101 GLN A O 1
ATOM 775 N N . ALA A 1 102 ? 7.215 4.172 14.172 1.00 84.38 102 ALA A N 1
ATOM 776 C CA . ALA A 1 102 ? 7.707 3.996 12.808 1.00 84.38 102 ALA A CA 1
ATOM 777 C C . ALA A 1 102 ? 6.655 4.415 11.769 1.00 84.38 102 ALA A C 1
ATOM 779 O O . ALA A 1 102 ? 6.952 5.216 10.884 1.00 84.38 102 ALA A O 1
ATOM 780 N N . VAL A 1 103 ? 5.407 3.957 11.927 1.00 84.50 103 VAL A N 1
ATOM 781 C CA . VAL A 1 103 ? 4.275 4.364 11.076 1.00 84.50 103 VAL A CA 1
ATOM 782 C C . VAL A 1 103 ? 4.070 5.882 11.134 1.00 84.50 103 VAL A C 1
ATOM 784 O O . VAL A 1 103 ? 3.931 6.527 10.097 1.00 84.50 103 VAL A O 1
ATOM 787 N N . GLY A 1 104 ? 4.106 6.473 12.333 1.00 83.44 104 GLY A N 1
ATOM 788 C CA . GLY A 1 104 ? 3.957 7.918 12.524 1.00 83.44 104 GLY A CA 1
ATOM 789 C C . GLY A 1 104 ? 5.036 8.746 11.816 1.00 83.44 104 GLY A C 1
ATOM 790 O O . GLY A 1 104 ? 4.719 9.737 11.163 1.00 83.44 104 GLY A O 1
ATOM 791 N N . VAL A 1 105 ? 6.303 8.327 11.886 1.00 84.19 105 VAL A N 1
ATOM 792 C CA . VAL A 1 105 ? 7.423 9.004 11.206 1.00 84.19 105 VAL A CA 1
ATOM 793 C C . VAL A 1 105 ? 7.282 8.926 9.688 1.00 84.19 105 VAL A C 1
ATOM 795 O O . VAL A 1 105 ? 7.526 9.919 8.999 1.00 84.19 105 VAL A O 1
ATOM 798 N N . LEU A 1 106 ? 6.876 7.767 9.162 1.00 79.31 106 LEU A N 1
ATOM 799 C CA . LEU A 1 106 ? 6.649 7.593 7.728 1.00 79.31 106 LEU A CA 1
ATOM 800 C C . LEU A 1 106 ? 5.541 8.532 7.232 1.00 79.31 106 LEU A C 1
ATOM 802 O O . LEU A 1 106 ? 5.749 9.233 6.245 1.00 79.31 106 LEU A O 1
ATOM 806 N N . LYS A 1 107 ? 4.431 8.653 7.975 1.00 72.19 107 LYS A N 1
ATOM 807 C CA . LYS A 1 107 ? 3.361 9.620 7.668 1.00 72.19 107 LYS A CA 1
ATOM 808 C C . LYS A 1 107 ? 3.829 11.071 7.713 1.00 72.19 107 LYS A C 1
ATOM 810 O O . LYS A 1 107 ? 3.573 11.824 6.779 1.00 72.19 107 LYS A O 1
ATOM 815 N N . GLY A 1 108 ? 4.554 11.452 8.768 1.00 73.31 108 GLY A N 1
ATOM 816 C CA . GLY A 1 108 ? 5.044 12.822 8.940 1.00 73.31 108 GLY A CA 1
ATOM 817 C C . GLY A 1 108 ? 5.978 13.278 7.814 1.00 73.31 108 GLY A C 1
ATOM 818 O O . GLY A 1 108 ? 5.982 14.452 7.456 1.00 73.31 108 GLY A O 1
ATOM 819 N N . LYS A 1 109 ? 6.730 12.353 7.202 1.00 65.19 109 LYS A N 1
ATOM 820 C CA . LYS A 1 109 ? 7.539 12.646 6.009 1.00 65.19 109 LYS A CA 1
ATOM 821 C C . LYS A 1 109 ? 6.716 12.714 4.720 1.00 65.19 109 LYS A C 1
ATOM 823 O O . LYS A 1 109 ? 7.061 13.506 3.851 1.00 65.19 109 LYS A O 1
ATOM 828 N N . SER A 1 110 ? 5.643 11.932 4.593 1.00 58.59 110 SER A N 1
ATOM 829 C CA . SER A 1 110 ? 4.746 11.978 3.428 1.00 58.59 110 SER A CA 1
ATOM 830 C C . SER A 1 110 ? 3.897 13.256 3.361 1.00 58.59 110 SER A C 1
ATOM 832 O O . S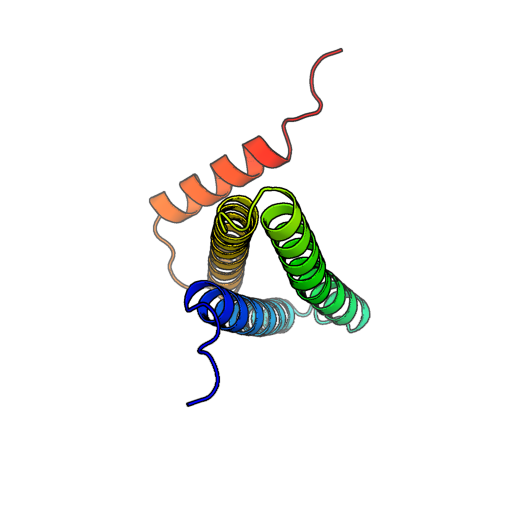ER A 1 110 ? 3.579 13.706 2.265 1.00 58.59 110 SER A O 1
ATOM 834 N N . GLU A 1 111 ? 3.556 13.863 4.504 1.00 58.44 111 GLU A N 1
ATOM 835 C CA . GLU A 1 111 ? 2.775 15.115 4.581 1.00 58.44 111 GLU A CA 1
ATOM 836 C C . GLU A 1 111 ? 3.654 16.386 4.647 1.00 58.44 111 GLU A C 1
ATOM 838 O O . GLU A 1 111 ? 3.180 17.493 4.395 1.00 58.44 111 GLU A O 1
ATOM 843 N N . GLY A 1 112 ? 4.949 16.248 4.952 1.00 49.84 112 GLY A N 1
ATOM 844 C CA . GLY A 1 112 ? 5.883 17.350 5.232 1.00 49.84 112 GLY A CA 1
ATOM 845 C C . GLY A 1 112 ? 6.482 18.087 4.026 1.00 49.84 112 GLY A C 1
ATOM 846 O O . GLY A 1 112 ? 7.441 18.832 4.202 1.00 49.84 112 GLY A O 1
ATOM 847 N N . GLY A 1 113 ? 5.951 17.909 2.814 1.00 47.94 113 GLY A N 1
ATOM 848 C CA . GLY A 1 113 ? 6.465 18.548 1.594 1.00 47.94 113 GLY A CA 1
ATOM 849 C C . GLY A 1 113 ? 6.030 20.001 1.362 1.00 47.94 113 GLY A C 1
ATOM 850 O O . GLY A 1 113 ? 6.353 20.545 0.315 1.00 47.94 113 GLY A O 1
ATOM 851 N N . ASN A 1 114 ? 5.284 20.627 2.283 1.00 50.50 114 ASN A N 1
ATOM 852 C CA . ASN A 1 114 ? 4.734 21.970 2.064 1.00 50.50 114 ASN A CA 1
ATOM 853 C C . ASN A 1 114 ? 4.841 22.893 3.289 1.00 50.50 114 ASN A C 1
ATOM 855 O O . ASN A 1 114 ? 3.854 23.444 3.777 1.00 50.50 114 ASN A O 1
ATOM 859 N N . LYS A 1 115 ? 6.059 23.053 3.805 1.00 48.72 115 LYS A N 1
ATOM 860 C CA . LYS A 1 115 ? 6.440 24.226 4.597 1.00 48.72 115 LYS A CA 1
ATOM 861 C C . LYS A 1 115 ? 7.822 24.659 4.138 1.00 48.72 115 LYS A C 1
ATOM 863 O O . LYS A 1 115 ? 8.788 23.985 4.486 1.00 48.72 115 LYS A O 1
ATOM 868 N N . ASN A 1 116 ? 7.858 25.693 3.295 1.00 43.41 116 ASN A N 1
ATOM 869 C CA . ASN A 1 116 ? 8.818 26.807 3.271 1.00 43.41 116 ASN A CA 1
ATOM 870 C C . ASN A 1 116 ? 8.762 27.515 1.902 1.00 43.41 116 ASN A C 1
ATOM 872 O O . ASN A 1 116 ? 9.567 27.220 1.024 1.00 43.41 116 ASN A O 1
ATOM 876 N N . GLU A 1 117 ? 7.822 28.451 1.763 1.00 38.62 117 GLU A N 1
ATOM 877 C CA . GLU A 1 117 ? 8.103 29.812 1.276 1.00 38.62 117 GLU A CA 1
ATOM 878 C C . GLU A 1 117 ? 7.518 30.787 2.303 1.00 38.62 117 GLU A C 1
ATOM 880 O O . GLU A 1 117 ? 6.393 30.512 2.789 1.00 38.62 117 GLU A O 1
#

Secondary structure (DSSP, 8-state):
---PPPHHHHHHHHHHHHHHHHHHHHHHHTT---HHHHHHHHHHHHHHHHHHHHHHHHHHHTTS--HHHHHHHHHHHHHHHHHHHHHHHHTT----HHHHHHHHHHHHHHHTT----

Radius of gyration: 16.82 Å; chains: 1; bounding box: 37×55×44 Å